Protein AF-A0A9W9RV67-F1 (afdb_monomer)

Radius of gyration: 32.63 Å; Cα contacts (8 Å, |Δi|>4): 23; chains: 1; bounding box: 51×25×98 Å

Mean predicted aligned error: 11.96 Å

Structure (mmCIF, N/CA/C/O backbone):
data_AF-A0A9W9RV67-F1
#
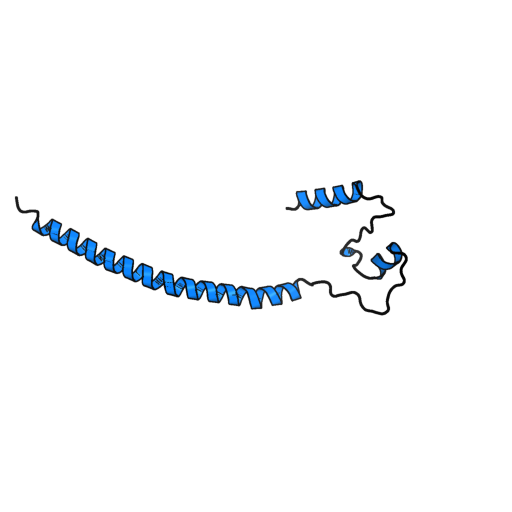_entry.id   AF-A0A9W9RV67-F1
#
loop_
_atom_site.group_PDB
_atom_site.id
_atom_site.type_symbol
_atom_site.label_atom_id
_atom_site.label_alt_id
_atom_site.label_comp_id
_atom_site.label_asym_id
_atom_site.label_entity_id
_atom_site.label_seq_id
_atom_site.pdbx_PDB_ins_code
_atom_site.Cartn_x
_atom_site.Cartn_y
_atom_site.Cartn_z
_atom_site.occupancy
_atom_site.B_iso_or_equiv
_atom_site.auth_seq_id
_atom_site.auth_comp_id
_atom_site.auth_asym_id
_atom_site.auth_atom_id
_atom_site.pdbx_PDB_model_num
ATOM 1 N N . MET A 1 1 ? -8.228 8.695 -11.059 1.00 70.19 1 MET A N 1
ATOM 2 C CA . MET A 1 1 ? -7.789 7.859 -9.918 1.00 70.19 1 MET A CA 1
ATOM 3 C C . MET A 1 1 ? -8.428 8.308 -8.603 1.00 70.19 1 MET A C 1
ATOM 5 O O . MET A 1 1 ? -9.262 7.574 -8.100 1.00 70.19 1 MET A O 1
ATOM 9 N N . ARG A 1 2 ? -8.135 9.514 -8.076 1.00 92.25 2 ARG A N 1
ATOM 10 C CA . ARG A 1 2 ? -8.646 9.976 -6.760 1.00 92.25 2 ARG A CA 1
ATOM 11 C C . ARG A 1 2 ? -10.175 9.929 -6.609 1.00 92.25 2 ARG A C 1
ATOM 13 O O . ARG A 1 2 ? -10.659 9.459 -5.590 1.00 92.25 2 ARG A O 1
ATOM 20 N N . ARG A 1 3 ? -10.925 10.401 -7.610 1.00 95.50 3 ARG A N 1
ATOM 21 C CA . ARG A 1 3 ? -12.396 10.426 -7.562 1.00 95.50 3 ARG A CA 1
ATOM 22 C C . ARG A 1 3 ? -12.996 9.025 -7.396 1.00 95.50 3 ARG A C 1
ATOM 24 O O . ARG A 1 3 ? -13.723 8.808 -6.442 1.00 95.50 3 ARG A O 1
ATOM 31 N N . ASN A 1 4 ? -12.593 8.074 -8.239 1.00 96.38 4 ASN A N 1
ATOM 32 C CA . ASN A 1 4 ? -13.070 6.687 -8.172 1.00 96.38 4 ASN A CA 1
ATOM 33 C C . ASN A 1 4 ? -12.784 6.041 -6.804 1.00 96.38 4 ASN A C 1
ATOM 35 O O . ASN A 1 4 ? -13.602 5.282 -6.302 1.00 96.38 4 ASN A O 1
ATOM 39 N N . TYR A 1 5 ? -11.635 6.351 -6.193 1.00 95.31 5 TYR A N 1
ATOM 40 C CA . TYR A 1 5 ? -11.293 5.879 -4.849 1.00 95.31 5 TYR A CA 1
ATOM 41 C C . TYR A 1 5 ? -12.256 6.420 -3.782 1.00 95.31 5 TYR A C 1
ATOM 43 O O . TYR A 1 5 ? -12.768 5.656 -2.967 1.00 95.31 5 TYR A O 1
ATOM 51 N N . ILE A 1 6 ? -12.533 7.728 -3.811 1.00 96.56 6 ILE A N 1
ATOM 52 C CA . ILE A 1 6 ? -13.461 8.376 -2.872 1.00 96.56 6 ILE A CA 1
ATOM 53 C C . ILE A 1 6 ? -14.874 7.812 -3.053 1.00 96.56 6 ILE A C 1
ATOM 55 O O . ILE A 1 6 ? -15.487 7.372 -2.084 1.00 96.56 6 ILE A O 1
ATOM 59 N N . GLU A 1 7 ? -15.356 7.764 -4.295 1.00 97.81 7 GLU A N 1
ATOM 60 C CA . GLU A 1 7 ? -16.685 7.247 -4.634 1.00 97.81 7 GLU A CA 1
ATOM 61 C C . GLU A 1 7 ? -16.858 5.789 -4.186 1.00 97.81 7 GLU A C 1
ATOM 63 O O . GLU A 1 7 ? -17.890 5.439 -3.617 1.00 97.81 7 GLU A O 1
ATOM 68 N N . TYR A 1 8 ? -15.835 4.948 -4.367 1.00 96.56 8 TYR A N 1
ATOM 69 C CA . TYR A 1 8 ? -15.858 3.554 -3.926 1.00 96.56 8 TYR A CA 1
ATOM 70 C C . TYR A 1 8 ? -15.969 3.418 -2.401 1.00 96.56 8 TYR A C 1
ATOM 72 O O . TYR A 1 8 ? -16.786 2.641 -1.903 1.00 96.56 8 TYR A O 1
ATOM 80 N N . ILE A 1 9 ? -15.183 4.191 -1.646 1.00 96.12 9 ILE A N 1
ATOM 81 C CA . ILE A 1 9 ? -15.237 4.166 -0.178 1.00 96.12 9 ILE A CA 1
ATOM 82 C C . ILE A 1 9 ? -16.595 4.658 0.324 1.00 96.12 9 ILE A C 1
ATOM 84 O O . ILE A 1 9 ? -17.161 4.070 1.247 1.00 96.12 9 ILE A O 1
ATOM 88 N N . GLU A 1 10 ? -17.133 5.724 -0.269 1.00 96.62 10 GLU A N 1
ATOM 89 C CA . GLU A 1 10 ? -18.460 6.223 0.089 1.00 96.62 10 GLU A CA 1
ATOM 90 C C . GLU A 1 10 ? -19.554 5.204 -0.218 1.00 96.62 10 GLU A C 1
ATOM 92 O O . GLU A 1 10 ? -20.432 4.980 0.615 1.00 96.62 10 GLU A O 1
ATOM 97 N N . MET A 1 11 ? -19.487 4.552 -1.378 1.00 97.38 11 MET A N 1
ATOM 98 C CA . MET A 1 11 ? -20.401 3.475 -1.738 1.00 97.38 11 MET A CA 1
ATOM 99 C C . MET A 1 11 ? -20.352 2.344 -0.701 1.00 97.38 11 MET A C 1
ATOM 101 O O . MET A 1 11 ? -21.405 1.934 -0.214 1.00 97.38 11 MET A O 1
ATOM 105 N N . ALA A 1 12 ? -19.162 1.878 -0.306 1.00 96.88 12 ALA A N 1
ATOM 106 C CA . ALA A 1 12 ? -19.015 0.823 0.701 1.00 96.88 12 ALA A CA 1
ATOM 107 C C . ALA A 1 12 ? -19.641 1.219 2.052 1.00 96.88 12 ALA A C 1
ATOM 109 O O . ALA A 1 12 ? -20.415 0.446 2.617 1.00 96.88 12 ALA A O 1
ATOM 110 N N . LYS A 1 13 ? -19.390 2.449 2.525 1.00 96.38 13 LYS A N 1
ATOM 111 C CA . LYS A 1 13 ? -19.962 2.985 3.776 1.00 96.38 13 LYS A CA 1
ATOM 112 C C . LYS A 1 13 ? -21.483 3.118 3.749 1.00 96.38 13 LYS A C 1
ATOM 114 O O . LYS A 1 13 ? -22.118 2.962 4.782 1.00 96.38 13 LYS A O 1
ATOM 119 N N . ARG A 1 14 ? -22.065 3.440 2.590 1.00 96.94 14 ARG A N 1
ATOM 120 C CA . ARG A 1 14 ? -23.525 3.546 2.421 1.00 96.94 14 ARG A CA 1
ATOM 121 C C . ARG A 1 14 ? -24.197 2.179 2.284 1.00 96.94 14 ARG A C 1
ATOM 123 O O . ARG A 1 14 ? -25.357 2.041 2.649 1.00 96.94 14 ARG A O 1
ATOM 130 N N . THR A 1 15 ? -23.490 1.199 1.723 1.00 97.94 15 THR A N 1
ATOM 131 C CA . THR A 1 15 ? -24.052 -0.121 1.395 1.00 97.94 15 THR A CA 1
ATOM 132 C C . THR A 1 15 ? -24.007 -1.080 2.581 1.00 97.94 15 THR A C 1
ATOM 134 O O . THR A 1 15 ? -24.938 -1.858 2.777 1.00 97.94 15 THR A O 1
ATOM 137 N N . ILE A 1 16 ? -22.929 -1.049 3.367 1.00 97.56 16 ILE A N 1
ATOM 138 C CA . ILE A 1 16 ? -22.717 -1.982 4.475 1.00 97.56 16 ILE A CA 1
ATOM 139 C C . ILE A 1 16 ? -23.283 -1.360 5.762 1.00 97.56 16 ILE A C 1
ATOM 141 O O . ILE A 1 16 ? -22.906 -0.235 6.094 1.00 97.56 16 ILE A O 1
ATOM 145 N N . PRO A 1 17 ? -24.157 -2.064 6.507 1.00 96.50 17 PRO A N 1
ATOM 146 C CA . PRO A 1 17 ? -24.635 -1.602 7.808 1.00 96.50 17 PRO A CA 1
ATOM 147 C C . PRO A 1 17 ? -23.481 -1.271 8.763 1.00 96.50 17 PRO A C 1
ATOM 149 O O . PRO A 1 17 ? -22.469 -1.972 8.784 1.00 96.50 17 PRO A O 1
ATOM 152 N N . VAL A 1 18 ? -23.636 -0.214 9.566 1.00 92.69 18 VAL A N 1
ATOM 153 C CA . VAL A 1 18 ? -22.568 0.308 10.444 1.00 92.69 18 VAL A CA 1
ATOM 154 C C . VAL A 1 18 ? -22.098 -0.736 11.460 1.00 92.69 18 VAL A C 1
ATOM 156 O O . VAL A 1 18 ? -20.906 -0.843 11.721 1.00 92.69 18 VAL A O 1
ATOM 159 N N . ASP A 1 19 ? -23.012 -1.553 11.980 1.00 94.19 19 ASP A N 1
ATOM 160 C CA . ASP A 1 19 ? -22.731 -2.664 12.897 1.00 94.19 19 ASP A CA 1
ATOM 161 C C . ASP A 1 19 ? -21.932 -3.807 12.249 1.00 94.19 19 ASP A C 1
ATOM 163 O O . ASP A 1 19 ? -21.372 -4.645 12.949 1.00 94.19 19 ASP A O 1
ATOM 167 N N . ARG A 1 20 ? -21.848 -3.839 10.913 1.00 95.75 20 ARG A N 1
ATOM 168 C CA . ARG A 1 20 ? -21.130 -4.858 10.130 1.00 95.75 20 ARG A CA 1
ATOM 169 C C . ARG A 1 20 ? -19.937 -4.301 9.363 1.00 95.75 20 ARG A C 1
ATOM 171 O O . ARG A 1 20 ? -19.341 -5.024 8.564 1.00 95.75 20 ARG A O 1
ATOM 178 N N . LEU A 1 21 ? -19.569 -3.043 9.602 1.00 96.50 21 LEU A N 1
ATOM 179 C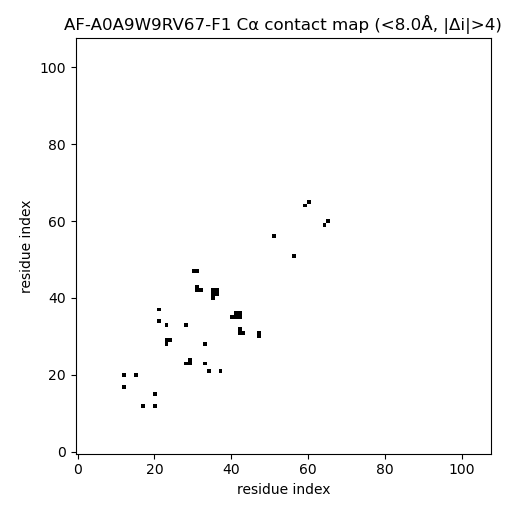 CA . LEU A 1 21 ? -18.446 -2.393 8.942 1.00 96.50 21 LEU A CA 1
ATOM 180 C C . LEU A 1 21 ? -17.358 -2.000 9.946 1.00 96.50 21 LEU A C 1
ATOM 182 O O . LEU A 1 21 ? -17.475 -1.002 10.653 1.00 96.50 21 LEU A O 1
ATOM 186 N N . CYS A 1 22 ? -16.238 -2.722 9.920 1.00 94.88 22 CYS A N 1
ATOM 187 C CA . CYS A 1 22 ? -15.011 -2.289 10.585 1.00 94.88 22 CYS A CA 1
ATOM 188 C C . CYS A 1 22 ? -14.282 -1.268 9.702 1.00 94.88 22 CYS A C 1
ATOM 190 O O . CYS A 1 22 ? -13.536 -1.628 8.790 1.00 94.88 22 CYS A O 1
ATOM 192 N N . HIS A 1 23 ? -14.536 0.020 9.921 1.00 93.44 23 HIS A N 1
ATOM 193 C CA . HIS A 1 23 ? -13.875 1.088 9.172 1.00 93.44 23 HIS A CA 1
ATOM 194 C C . HIS A 1 23 ? -12.600 1.546 9.894 1.00 93.44 23 HIS A C 1
ATOM 196 O O . HIS A 1 23 ? -12.652 2.406 10.771 1.00 93.44 23 HIS A O 1
ATOM 202 N N . ILE A 1 24 ? -11.464 0.974 9.492 1.00 92.12 24 ILE A N 1
ATOM 203 C CA . ILE A 1 24 ? -10.132 1.288 10.025 1.00 92.12 24 ILE A CA 1
ATOM 204 C C . ILE A 1 24 ? -9.458 2.330 9.137 1.00 92.12 24 ILE A C 1
ATOM 206 O O . ILE A 1 24 ? -9.456 2.212 7.909 1.00 92.12 24 ILE A O 1
ATOM 210 N N . LYS A 1 25 ? -8.859 3.339 9.765 1.00 90.69 25 LYS A N 1
ATOM 211 C CA . LYS A 1 25 ? -8.018 4.327 9.100 1.00 90.69 25 LYS A CA 1
ATOM 212 C C . LYS A 1 25 ? -6.562 4.080 9.472 1.00 90.69 25 LYS A C 1
ATOM 214 O O . LYS A 1 25 ? -6.265 3.846 10.637 1.00 90.69 25 LYS A O 1
ATOM 219 N N . LEU A 1 26 ? -5.660 4.147 8.497 1.00 88.50 26 LEU A N 1
ATOM 220 C CA . LEU A 1 26 ? -4.243 3.840 8.721 1.00 88.50 26 LEU A CA 1
ATOM 221 C C . LEU A 1 26 ? -3.595 4.795 9.734 1.00 88.50 26 LEU A C 1
ATOM 223 O O . LEU A 1 26 ? -2.721 4.371 10.485 1.00 88.50 26 LEU A O 1
ATOM 227 N N . GLU A 1 27 ? -4.044 6.053 9.782 1.00 88.00 27 GLU A N 1
ATOM 228 C CA . GLU A 1 27 ? -3.597 7.056 10.754 1.00 88.00 27 GLU A CA 1
ATOM 229 C C . GLU A 1 27 ? -3.974 6.732 12.208 1.00 88.00 27 GLU A C 1
ATOM 231 O O . GLU A 1 27 ? -3.252 7.132 13.118 1.00 88.00 27 GLU A O 1
ATOM 236 N N . ASP A 1 28 ? -5.051 5.972 12.421 1.00 86.69 28 ASP A N 1
ATOM 237 C CA . ASP A 1 28 ? -5.519 5.554 13.749 1.00 86.69 28 ASP A CA 1
ATOM 238 C C . ASP A 1 28 ? -4.869 4.225 14.190 1.00 86.69 28 ASP A C 1
ATOM 240 O O . ASP A 1 28 ? -5.101 3.737 15.298 1.00 86.69 28 ASP A O 1
ATOM 244 N N . GLY A 1 29 ? -4.041 3.637 13.320 1.00 84.88 29 GLY A N 1
ATOM 245 C CA . GLY A 1 29 ? -3.399 2.344 13.510 1.00 84.88 29 GLY A CA 1
ATOM 246 C C . GLY A 1 29 ? -4.005 1.231 12.651 1.00 84.88 29 GLY A C 1
ATOM 247 O O . GLY A 1 29 ? -5.123 1.304 12.150 1.00 84.88 29 GLY A O 1
ATOM 248 N N . LEU A 1 30 ? -3.220 0.170 12.478 1.00 88.19 30 LEU A N 1
ATOM 249 C CA . LEU A 1 30 ? -3.614 -1.068 11.812 1.00 88.19 30 LEU A CA 1
ATOM 250 C C . LEU A 1 30 ? -2.999 -2.210 12.622 1.00 88.19 30 LEU A C 1
ATOM 252 O O . LEU A 1 30 ? -1.777 -2.371 12.611 1.00 88.19 30 LEU A O 1
ATOM 256 N N . GLY A 1 31 ? -3.833 -2.917 13.379 1.00 91.94 31 GLY A N 1
ATOM 257 C CA . GLY A 1 31 ? -3.402 -3.887 14.379 1.00 91.94 31 GLY A CA 1
ATOM 258 C C . GLY A 1 31 ? -4.544 -4.765 14.886 1.00 91.94 31 GLY A C 1
ATOM 259 O O . GLY A 1 31 ? -5.709 -4.606 14.500 1.00 91.94 31 GLY A O 1
ATOM 260 N N . TRP A 1 32 ? -4.204 -5.702 15.772 1.00 95.25 32 TRP A N 1
ATOM 261 C CA . TRP A 1 32 ? -5.183 -6.590 16.398 1.00 95.25 32 TRP A CA 1
ATOM 262 C C . TRP A 1 32 ? -6.176 -5.816 17.269 1.00 95.25 32 TRP A C 1
ATOM 264 O O . TRP A 1 32 ? -7.343 -6.183 17.347 1.00 95.25 32 TRP A O 1
ATOM 274 N N . GLU A 1 33 ? -5.750 -4.701 17.857 1.00 93.00 33 GLU A N 1
ATOM 275 C CA . GLU A 1 33 ? -6.538 -3.852 18.748 1.00 93.00 33 GLU A CA 1
ATOM 276 C C . GLU A 1 33 ? -7.743 -3.218 18.044 1.00 93.00 33 GLU A C 1
ATOM 278 O O . GLU A 1 33 ? -8.772 -2.993 18.676 1.00 93.00 33 GLU A O 1
ATOM 283 N N . GLN A 1 34 ? -7.649 -2.947 16.737 1.00 92.31 34 GLN A N 1
ATOM 284 C CA . GLN A 1 34 ? -8.761 -2.396 15.956 1.00 92.31 34 GLN A CA 1
ATOM 285 C C . GLN A 1 34 ? -9.686 -3.496 15.411 1.00 92.31 34 GLN A C 1
ATOM 287 O O . GLN A 1 34 ? -10.890 -3.279 15.278 1.00 92.31 34 GLN A O 1
ATOM 292 N N . ILE A 1 35 ? -9.143 -4.678 15.097 1.00 94.00 35 ILE A N 1
ATOM 293 C CA . ILE A 1 35 ? -9.868 -5.751 14.396 1.00 94.00 35 ILE A CA 1
ATOM 294 C C . ILE A 1 35 ? -10.539 -6.720 15.374 1.00 94.00 35 ILE A C 1
ATOM 296 O O . ILE A 1 35 ? -11.719 -7.037 15.222 1.00 94.00 35 ILE A O 1
ATOM 300 N N . CYS A 1 36 ? -9.810 -7.199 16.384 1.00 96.25 36 CYS A N 1
ATOM 301 C CA . CYS A 1 36 ? -10.276 -8.253 17.284 1.00 96.25 36 CYS A CA 1
ATOM 302 C C . CYS A 1 36 ? -11.537 -7.864 18.078 1.00 96.25 36 CYS A C 1
ATOM 304 O O . CYS A 1 36 ? -12.463 -8.679 18.103 1.00 96.25 36 CYS A O 1
ATOM 306 N N . PRO A 1 37 ? -11.668 -6.641 18.641 1.00 94.56 37 PRO A N 1
ATOM 307 C CA . PRO A 1 37 ? -12.899 -6.236 19.323 1.00 94.56 37 PRO A CA 1
ATOM 308 C C . PRO A 1 37 ? -14.123 -6.218 18.404 1.00 94.56 37 PRO A C 1
ATOM 310 O O . PRO A 1 37 ? -15.206 -6.616 18.824 1.00 94.56 37 PRO A O 1
ATOM 313 N N . PHE A 1 38 ? -13.954 -5.803 17.144 1.00 95.19 38 PHE A N 1
ATOM 314 C CA . PHE A 1 38 ? -15.033 -5.812 16.154 1.00 95.19 38 PHE A CA 1
ATOM 315 C C . PHE A 1 38 ? -15.465 -7.240 15.784 1.00 95.19 38 PHE A C 1
ATOM 317 O O . PHE A 1 38 ? -16.644 -7.493 15.555 1.00 95.19 38 PHE A O 1
ATOM 324 N N . LEU A 1 39 ? -14.519 -8.183 15.751 1.00 96.00 39 LEU A N 1
ATOM 325 C CA . LEU A 1 39 ? -14.789 -9.600 15.492 1.00 96.00 39 LEU A CA 1
ATOM 326 C C . LEU A 1 39 ? -15.247 -10.380 16.734 1.00 96.00 39 LEU A C 1
ATOM 328 O O . LEU A 1 39 ? -15.538 -11.567 16.614 1.00 96.00 39 LEU A O 1
ATOM 332 N N . TYR A 1 40 ? -15.304 -9.743 17.908 1.00 96.38 40 TYR A N 1
ATOM 333 C CA . TYR A 1 40 ? -15.573 -10.394 19.196 1.00 96.38 40 TYR A CA 1
ATOM 334 C C . TYR A 1 40 ? -14.595 -11.536 19.518 1.00 96.38 40 TYR A C 1
ATOM 336 O O . TYR A 1 40 ? -14.969 -12.543 20.118 1.00 96.38 40 TYR A O 1
ATOM 344 N N . MET A 1 41 ? -13.332 -11.368 19.123 1.00 97.00 41 MET A N 1
ATOM 345 C CA . MET A 1 41 ? -12.258 -12.336 19.340 1.00 97.00 41 MET A CA 1
ATOM 346 C C . MET A 1 41 ? -11.219 -11.783 20.324 1.00 97.00 41 MET A C 1
ATOM 348 O O . MET A 1 41 ? -11.014 -10.567 20.375 1.00 97.00 41 MET A O 1
ATOM 352 N N . PRO A 1 42 ? -10.533 -12.643 21.100 1.00 97.69 42 PRO A N 1
ATOM 353 C CA . PRO A 1 42 ? -9.402 -12.203 21.908 1.00 97.69 42 PRO A CA 1
ATOM 354 C C . PRO A 1 42 ? -8.255 -11.716 21.012 1.00 97.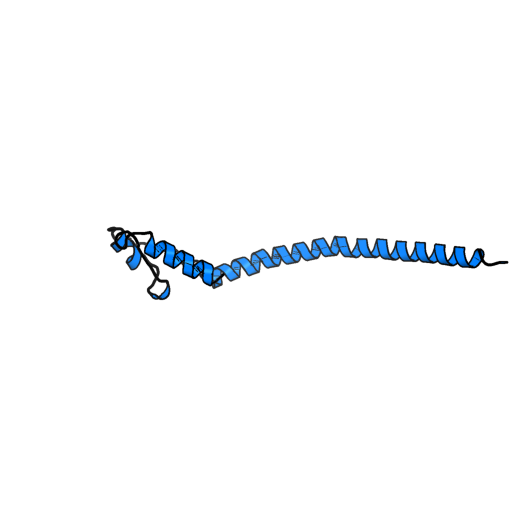69 42 PRO A C 1
ATOM 356 O O . PRO A 1 42 ? -8.062 -12.209 19.897 1.00 97.69 42 PRO A O 1
ATOM 359 N N . ILE A 1 43 ? -7.489 -10.748 21.514 1.00 97.69 43 ILE A N 1
ATOM 360 C CA . ILE A 1 43 ? -6.238 -10.319 20.882 1.00 97.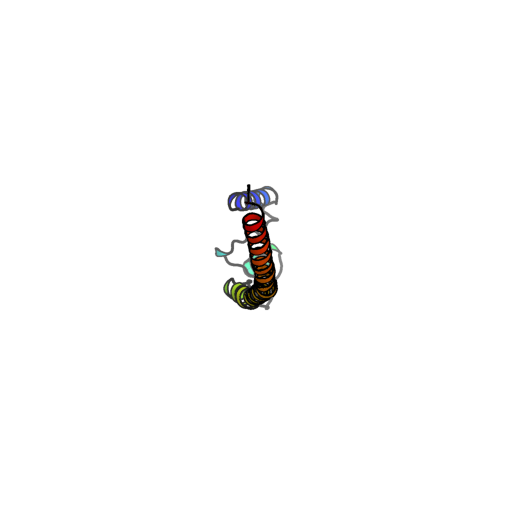69 43 ILE A CA 1
ATOM 361 C C . ILE A 1 43 ? -5.211 -11.447 21.078 1.00 97.69 43 ILE A C 1
ATOM 363 O O . ILE A 1 43 ? -5.044 -11.899 22.213 1.00 97.69 43 ILE A O 1
ATOM 367 N N . PRO A 1 44 ? -4.562 -11.942 20.012 1.00 96.88 44 PRO A N 1
ATOM 368 C CA . PRO A 1 44 ? -3.545 -12.979 20.136 1.00 96.88 44 PRO A CA 1
ATOM 369 C C . PRO A 1 44 ? -2.237 -12.411 20.704 1.00 96.88 44 PRO A C 1
ATOM 371 O O . PRO A 1 44 ? -1.912 -11.249 20.481 1.00 96.88 44 PRO A O 1
ATOM 374 N N . ASP A 1 45 ? -1.428 -13.267 21.332 1.00 96.25 45 ASP A N 1
ATOM 375 C CA . ASP A 1 45 ? -0.071 -12.910 21.790 1.00 96.25 45 ASP A CA 1
ATOM 376 C C . ASP A 1 45 ? 0.937 -12.751 20.630 1.00 96.25 45 ASP A C 1
ATOM 378 O O . ASP A 1 45 ? 2.104 -12.419 20.839 1.00 96.25 45 ASP A O 1
ATOM 382 N N . GLN A 1 46 ? 0.511 -13.021 19.392 1.00 95.50 46 GLN A N 1
ATOM 383 C CA . GLN A 1 46 ? 1.333 -12.877 18.197 1.00 95.50 46 GLN A CA 1
ATOM 384 C C . GLN A 1 46 ? 1.317 -11.433 17.687 1.00 95.50 46 GLN A C 1
ATOM 386 O O . GLN A 1 46 ? 0.261 -10.811 17.583 1.00 95.50 46 GLN A O 1
ATOM 391 N N . GLU A 1 47 ? 2.476 -10.936 17.255 1.00 92.25 47 GLU A N 1
ATOM 392 C CA . GLU A 1 47 ? 2.577 -9.644 16.575 1.00 92.25 47 GLU A CA 1
AT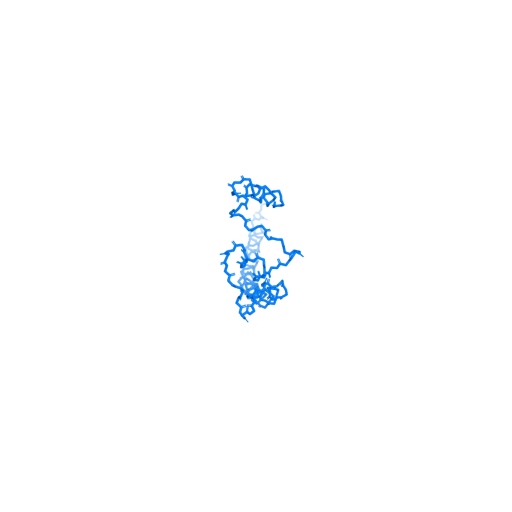OM 393 C C . GLU A 1 47 ? 1.696 -9.577 15.317 1.00 92.25 47 GLU A C 1
ATOM 395 O O . GLU A 1 47 ? 1.516 -10.560 14.589 1.00 92.25 47 GLU A O 1
ATOM 400 N N . TYR A 1 48 ? 1.139 -8.395 15.050 1.00 92.69 48 TYR A N 1
ATOM 401 C CA . TYR A 1 48 ? 0.372 -8.156 13.832 1.00 92.69 48 TYR A CA 1
ATOM 402 C C . TYR A 1 48 ? 1.271 -8.340 12.595 1.00 92.69 48 TYR A C 1
ATOM 404 O O . TYR A 1 48 ? 2.412 -7.870 12.609 1.00 92.69 48 TYR A O 1
ATOM 412 N N . PRO A 1 49 ? 0.798 -9.010 11.526 1.00 89.44 49 PRO A N 1
ATOM 413 C CA . PRO A 1 49 ? 1.614 -9.273 10.345 1.00 89.44 49 PRO A CA 1
ATOM 414 C C . PRO A 1 49 ? 2.150 -7.987 9.697 1.00 89.44 49 PRO A C 1
ATOM 416 O O . PRO A 1 49 ? 1.544 -6.918 9.780 1.00 89.44 49 PRO A O 1
ATOM 419 N N . ASP A 1 50 ? 3.298 -8.118 9.028 1.00 80.50 50 ASP A N 1
ATOM 420 C CA . ASP A 1 50 ? 4.056 -6.995 8.467 1.00 80.50 50 ASP A CA 1
ATOM 421 C C . ASP A 1 50 ? 3.230 -6.117 7.498 1.00 80.50 50 ASP A C 1
ATOM 423 O O . ASP A 1 50 ? 2.447 -6.615 6.686 1.00 80.50 50 ASP A O 1
ATOM 427 N N . ARG A 1 51 ? 3.436 -4.793 7.553 1.00 76.50 51 ARG A N 1
ATOM 428 C CA . ARG A 1 51 ? 2.588 -3.752 6.932 1.00 76.50 51 ARG A CA 1
ATOM 429 C C . ARG A 1 51 ? 2.838 -3.517 5.442 1.00 76.50 51 ARG A C 1
ATOM 431 O O . ARG A 1 51 ? 2.257 -2.602 4.865 1.00 76.50 51 ARG A O 1
ATOM 438 N N . ASN A 1 52 ? 3.673 -4.338 4.802 1.00 82.50 52 ASN A N 1
ATOM 439 C CA . ASN A 1 52 ? 4.118 -4.125 3.421 1.00 82.50 52 ASN A CA 1
ATOM 440 C C . ASN A 1 52 ? 4.628 -2.683 3.205 1.00 82.50 52 ASN A C 1
ATOM 442 O O . ASN A 1 52 ? 4.165 -1.954 2.326 1.00 82.50 52 ASN A O 1
ATOM 446 N N . GLU A 1 53 ? 5.565 -2.264 4.055 1.00 83.50 53 GLU A N 1
ATOM 447 C CA . GLU A 1 53 ? 6.086 -0.898 4.063 1.00 83.50 53 GLU A CA 1
ATOM 448 C C . GLU A 1 53 ? 6.707 -0.498 2.710 1.00 83.50 53 GLU A C 1
ATOM 450 O O . GLU A 1 53 ? 7.402 -1.309 2.079 1.00 83.50 53 GLU A O 1
ATOM 455 N N . PRO A 1 54 ? 6.550 0.769 2.269 1.00 84.19 54 PRO A N 1
ATOM 456 C CA . PRO A 1 54 ? 7.049 1.221 0.972 1.00 84.19 54 PRO A CA 1
ATOM 457 C C . PRO A 1 54 ? 8.538 0.947 0.764 1.00 84.19 54 PRO A C 1
ATOM 459 O O . PRO A 1 54 ? 8.936 0.581 -0.335 1.00 84.19 54 PRO A O 1
ATOM 462 N N . ALA A 1 55 ? 9.367 1.074 1.804 1.00 80.75 55 ALA A N 1
ATOM 463 C CA . ALA A 1 55 ? 10.806 0.820 1.714 1.00 80.75 55 ALA A CA 1
ATOM 464 C C . ALA A 1 55 ? 11.125 -0.632 1.311 1.00 80.75 55 ALA A C 1
ATOM 466 O O . ALA A 1 55 ? 11.997 -0.867 0.473 1.00 80.75 55 ALA A O 1
ATOM 467 N N . ARG A 1 56 ? 10.373 -1.604 1.842 1.00 77.12 56 ARG A N 1
ATOM 468 C CA . ARG A 1 56 ? 10.520 -3.024 1.494 1.00 77.12 56 ARG A CA 1
ATOM 469 C C . ARG A 1 56 ? 10.070 -3.285 0.060 1.00 77.12 56 ARG A C 1
ATOM 471 O O . ARG A 1 56 ? 10.732 -4.016 -0.674 1.00 77.12 56 ARG A O 1
ATOM 478 N N . TYR A 1 57 ? 8.987 -2.634 -0.360 1.00 80.44 57 TYR A N 1
ATOM 479 C CA . TYR A 1 57 ? 8.536 -2.688 -1.748 1.00 80.44 57 TYR A CA 1
ATOM 480 C C . TYR A 1 57 ? 9.573 -2.083 -2.709 1.00 80.44 57 TYR A C 1
ATOM 482 O O . TYR A 1 57 ? 9.882 -2.684 -3.736 1.00 80.44 57 TYR A O 1
ATOM 490 N N . GLN A 1 58 ? 10.167 -0.937 -2.360 1.00 81.50 58 GLN A N 1
ATOM 491 C CA . GLN A 1 58 ? 11.200 -0.283 -3.168 1.00 81.50 58 GLN A CA 1
ATOM 492 C C . GLN A 1 58 ? 12.458 -1.139 -3.312 1.00 81.50 58 GLN A C 1
ATOM 494 O O . GLN A 1 58 ? 13.034 -1.157 -4.397 1.00 81.50 58 GLN A O 1
ATOM 499 N N . ALA A 1 59 ? 12.863 -1.877 -2.275 1.00 79.31 59 ALA A N 1
ATOM 500 C CA . ALA A 1 59 ? 13.985 -2.811 -2.369 1.00 79.31 59 ALA A CA 1
ATOM 501 C C . ALA A 1 59 ? 13.725 -3.890 -3.438 1.00 79.31 59 ALA A C 1
ATOM 503 O O . ALA A 1 59 ? 14.530 -4.070 -4.348 1.00 79.31 59 ALA A O 1
ATOM 504 N N . ILE A 1 60 ? 12.543 -4.518 -3.408 1.00 77.69 60 ILE A N 1
ATOM 505 C CA . ILE A 1 60 ? 12.152 -5.545 -4.389 1.00 77.69 60 ILE A CA 1
ATOM 506 C C . ILE A 1 60 ? 12.054 -4.952 -5.800 1.00 77.69 60 ILE A C 1
ATOM 508 O O . ILE A 1 60 ? 12.563 -5.532 -6.760 1.00 77.69 60 ILE A O 1
ATOM 512 N N . VAL A 1 61 ? 11.407 -3.792 -5.937 1.00 83.25 61 VAL A N 1
ATOM 513 C CA . VAL A 1 61 ? 11.255 -3.100 -7.223 1.00 83.25 61 VAL A CA 1
ATOM 514 C C . VAL A 1 61 ? 12.614 -2.752 -7.810 1.00 83.25 61 VAL A C 1
ATOM 516 O O . VAL A 1 61 ? 12.880 -3.058 -8.968 1.00 83.25 61 VAL A O 1
ATOM 519 N N . THR A 1 62 ? 13.486 -2.139 -7.020 1.00 81.31 62 THR A N 1
ATOM 520 C CA . THR A 1 62 ? 14.785 -1.667 -7.497 1.00 81.31 62 THR A CA 1
ATOM 521 C C . THR A 1 62 ? 15.646 -2.849 -7.922 1.00 81.31 62 THR A C 1
ATOM 523 O O . THR A 1 62 ? 16.118 -2.880 -9.052 1.00 81.31 62 THR A O 1
ATOM 526 N N . GLU A 1 63 ? 15.778 -3.874 -7.085 1.00 82.50 63 GLU A N 1
ATOM 527 C CA . GLU A 1 63 ? 16.663 -5.000 -7.379 1.00 82.50 63 GLU A CA 1
ATOM 528 C C . GLU A 1 63 ? 16.145 -5.859 -8.536 1.00 82.50 63 GLU A C 1
ATOM 530 O O . GLU A 1 63 ? 16.881 -6.161 -9.475 1.00 82.50 63 GLU A O 1
ATOM 535 N N . VAL A 1 64 ? 14.865 -6.231 -8.527 1.00 86.38 64 VAL A N 1
ATOM 536 C CA . VAL A 1 64 ? 14.334 -7.180 -9.513 1.00 86.38 64 VAL A CA 1
ATOM 537 C C . VAL A 1 64 ? 14.018 -6.479 -10.833 1.00 86.38 64 VAL A C 1
ATOM 539 O O . VAL A 1 64 ? 14.395 -6.964 -11.904 1.00 86.38 64 VAL A O 1
ATOM 542 N N . ILE A 1 65 ? 13.361 -5.317 -10.789 1.00 88.88 65 ILE A N 1
ATOM 543 C CA . ILE A 1 65 ? 12.910 -4.634 -12.008 1.00 88.88 65 ILE A CA 1
ATOM 544 C C . ILE A 1 65 ? 14.083 -3.997 -12.749 1.00 88.88 65 ILE A C 1
ATOM 546 O O . ILE A 1 65 ? 14.135 -4.121 -13.974 1.00 88.88 65 ILE A O 1
ATOM 550 N N . GLN A 1 66 ? 15.068 -3.398 -12.068 1.00 87.62 66 GLN A N 1
ATOM 551 C CA . GLN A 1 66 ? 16.221 -2.821 -12.774 1.00 87.62 66 GLN A CA 1
ATOM 552 C C . GLN A 1 66 ? 17.038 -3.891 -13.501 1.00 87.62 66 GLN A C 1
ATOM 554 O O . GLN A 1 66 ? 17.457 -3.672 -14.641 1.00 87.62 66 GLN A O 1
ATOM 559 N N . LEU A 1 67 ? 17.211 -5.072 -12.899 1.00 89.06 67 LEU A N 1
ATOM 560 C CA . LEU A 1 67 ? 17.879 -6.197 -13.555 1.00 89.06 67 LEU A CA 1
ATOM 561 C C . LEU A 1 67 ? 17.109 -6.668 -14.793 1.00 89.06 67 LEU A C 1
ATOM 563 O O . LEU A 1 67 ? 17.714 -6.919 -15.839 1.00 89.06 67 LEU A O 1
ATOM 567 N N . MET A 1 68 ? 15.780 -6.762 -14.707 1.00 92.25 68 MET A N 1
ATOM 568 C CA . MET A 1 68 ? 14.940 -7.126 -15.852 1.00 92.25 68 MET A CA 1
ATOM 569 C C . MET A 1 68 ? 15.005 -6.080 -16.971 1.00 92.25 68 MET A C 1
ATOM 571 O O . MET A 1 68 ? 15.213 -6.449 -18.127 1.00 92.25 68 MET A O 1
ATOM 575 N N . ILE A 1 69 ? 14.897 -4.789 -16.638 1.00 93.94 69 ILE A N 1
ATOM 576 C CA . ILE A 1 69 ? 14.974 -3.685 -17.605 1.00 93.94 69 ILE A CA 1
ATOM 577 C C . ILE A 1 69 ? 16.342 -3.667 -18.286 1.00 93.94 69 ILE A C 1
ATOM 579 O O . ILE A 1 69 ? 16.418 -3.622 -19.511 1.00 93.94 69 ILE A O 1
ATOM 583 N N . THR A 1 70 ? 17.427 -3.776 -17.518 1.00 93.88 70 THR A N 1
ATOM 584 C CA . THR A 1 70 ? 18.792 -3.756 -18.062 1.00 93.88 70 THR A CA 1
ATOM 585 C C . THR A 1 70 ? 19.009 -4.914 -19.036 1.00 93.88 70 THR A C 1
ATOM 587 O O . THR A 1 70 ? 19.514 -4.719 -20.141 1.00 93.88 70 THR A O 1
ATOM 590 N N . ARG A 1 71 ? 18.551 -6.124 -18.685 1.00 94.81 71 ARG A N 1
ATOM 591 C CA . ARG A 1 71 ? 18.607 -7.292 -19.580 1.00 94.81 71 ARG A CA 1
ATOM 592 C C . ARG A 1 71 ? 17.774 -7.093 -20.847 1.00 94.81 71 ARG A C 1
ATOM 594 O O . ARG A 1 71 ? 18.218 -7.495 -21.922 1.00 94.81 71 ARG A O 1
ATOM 601 N N . ALA A 1 72 ? 16.588 -6.497 -20.731 1.00 96.12 72 ALA A N 1
ATOM 602 C CA . ALA A 1 72 ? 15.731 -6.202 -21.876 1.00 96.12 72 ALA A CA 1
ATOM 603 C C . ALA A 1 72 ? 16.390 -5.189 -22.826 1.00 96.12 72 ALA A C 1
ATOM 605 O O . ALA A 1 72 ? 16.445 -5.442 -24.028 1.00 96.12 72 ALA A O 1
ATOM 606 N N . ILE A 1 73 ? 16.967 -4.109 -22.287 1.00 97.25 73 ILE A N 1
ATOM 607 C CA . ILE A 1 73 ? 17.691 -3.091 -23.060 1.00 97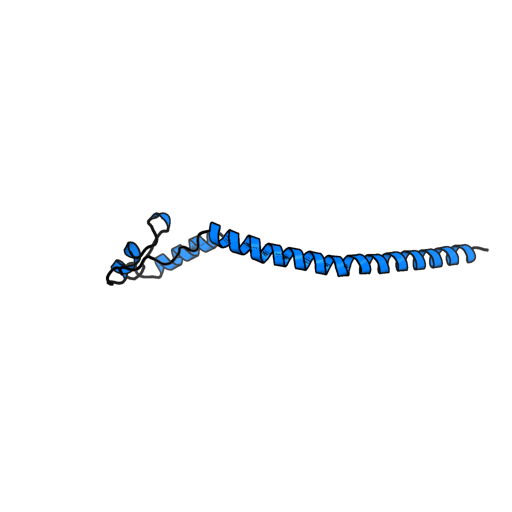.25 73 ILE A CA 1
ATOM 608 C C . ILE A 1 73 ? 18.884 -3.709 -23.790 1.00 97.25 73 ILE A C 1
ATOM 610 O O . ILE A 1 73 ? 19.025 -3.497 -24.989 1.00 97.25 73 ILE A O 1
ATOM 614 N N . ILE A 1 74 ? 19.711 -4.512 -23.112 1.00 97.19 74 ILE A N 1
ATOM 615 C CA . ILE A 1 74 ? 20.883 -5.152 -23.733 1.00 97.19 74 ILE A CA 1
ATOM 616 C C . ILE A 1 74 ? 20.461 -6.086 -24.873 1.00 97.19 74 ILE A C 1
ATOM 618 O O . ILE A 1 74 ? 21.028 -6.028 -25.961 1.00 97.19 74 ILE A O 1
ATOM 622 N N . ARG A 1 75 ? 19.447 -6.934 -24.656 1.00 95.44 75 ARG A N 1
ATOM 623 C CA . ARG A 1 75 ? 18.938 -7.836 -25.704 1.00 95.44 75 ARG A CA 1
ATOM 624 C C . ARG A 1 75 ? 18.390 -7.063 -26.893 1.00 95.44 75 ARG A C 1
ATOM 626 O O . ARG A 1 75 ? 18.680 -7.420 -28.029 1.00 95.44 75 ARG A O 1
ATOM 633 N N . PHE A 1 76 ? 17.624 -6.010 -26.627 1.00 97.00 76 PHE A N 1
ATOM 634 C CA . PHE A 1 76 ? 17.081 -5.164 -27.675 1.00 97.00 76 PHE A CA 1
ATOM 635 C C . PHE A 1 76 ? 18.198 -4.472 -28.464 1.00 97.00 76 PHE A C 1
ATOM 637 O O . PHE A 1 76 ? 18.213 -4.548 -29.688 1.00 97.00 76 PHE A O 1
ATOM 644 N N . ALA A 1 77 ? 19.174 -3.871 -27.779 1.00 95.44 77 ALA A N 1
ATOM 645 C CA . ALA A 1 77 ? 20.315 -3.210 -28.406 1.00 95.44 77 ALA A CA 1
ATOM 646 C C . ALA A 1 77 ? 21.128 -4.177 -29.280 1.00 95.44 77 ALA A C 1
ATOM 648 O O . ALA A 1 77 ? 21.436 -3.851 -30.425 1.00 95.44 77 ALA A O 1
ATOM 649 N N . ASN A 1 78 ? 21.393 -5.391 -28.789 1.00 95.06 78 ASN A N 1
ATOM 650 C CA . ASN A 1 78 ? 22.135 -6.418 -29.525 1.00 95.06 78 ASN A CA 1
ATOM 651 C C . ASN A 1 78 ? 21.435 -6.887 -30.807 1.00 95.06 78 ASN A C 1
ATOM 653 O O . ASN A 1 78 ? 22.101 -7.418 -31.689 1.00 95.06 78 ASN A O 1
ATOM 657 N N . VAL A 1 79 ? 20.118 -6.706 -30.930 1.00 94.25 79 VAL A N 1
ATOM 658 C CA . VAL A 1 79 ? 19.374 -7.005 -32.164 1.00 94.25 79 VAL A CA 1
ATOM 659 C C . VAL A 1 79 ? 19.256 -5.758 -33.039 1.00 94.25 79 VAL A C 1
ATOM 661 O O . VAL A 1 79 ? 19.532 -5.806 -34.237 1.00 94.25 79 VAL A O 1
ATOM 664 N N . ALA A 1 80 ? 18.870 -4.626 -32.451 1.00 93.31 80 ALA A N 1
ATOM 665 C CA . ALA A 1 80 ? 18.581 -3.400 -33.184 1.00 93.31 80 ALA A CA 1
ATOM 666 C C . ALA A 1 80 ? 19.831 -2.805 -33.850 1.00 93.31 80 ALA A C 1
ATOM 668 O O . ALA A 1 80 ? 19.783 -2.453 -35.026 1.00 93.31 80 ALA A O 1
ATOM 669 N N . VAL A 1 81 ? 20.958 -2.736 -33.132 1.00 92.56 81 VAL A N 1
ATOM 670 C CA . VAL A 1 81 ? 22.205 -2.130 -33.630 1.00 92.56 81 VAL A CA 1
ATOM 671 C C . VAL A 1 81 ? 22.724 -2.821 -34.902 1.00 92.56 81 VAL A C 1
ATOM 673 O O . VAL A 1 81 ? 22.884 -2.130 -35.911 1.00 92.56 81 VAL A O 1
ATOM 676 N N . PRO A 1 82 ? 22.953 -4.150 -34.930 1.00 90.69 82 PRO A N 1
ATOM 677 C CA . PRO A 1 82 ? 23.420 -4.808 -36.149 1.00 90.69 82 PRO A CA 1
ATOM 678 C C . PRO A 1 82 ? 22.384 -4.764 -37.277 1.00 90.69 82 PRO A C 1
ATOM 680 O O . PRO A 1 82 ? 22.766 -4.575 -38.428 1.00 90.69 82 PRO A O 1
ATOM 683 N N . THR A 1 83 ? 21.085 -4.863 -36.975 1.00 87.50 83 THR A N 1
ATOM 684 C CA . THR A 1 83 ? 20.029 -4.800 -38.003 1.00 87.50 83 THR A CA 1
ATOM 685 C C . THR A 1 83 ? 20.020 -3.449 -38.721 1.00 87.50 83 THR A C 1
ATOM 687 O O . THR A 1 83 ? 19.975 -3.401 -39.948 1.00 87.50 83 THR A O 1
ATOM 690 N N . VAL A 1 84 ? 20.134 -2.344 -37.976 1.00 90.38 84 VAL A N 1
ATOM 691 C CA . VAL A 1 84 ? 20.249 -0.999 -38.562 1.00 90.38 84 VAL A CA 1
ATOM 692 C C . VAL A 1 84 ? 21.542 -0.856 -39.368 1.00 90.38 84 VAL A C 1
ATOM 694 O O . VAL A 1 84 ? 21.518 -0.263 -40.443 1.00 90.38 84 VAL A O 1
ATOM 697 N N . GLY A 1 85 ? 22.653 -1.434 -38.900 1.00 85.12 85 GLY A N 1
ATOM 698 C CA . GLY A 1 85 ? 23.917 -1.457 -39.640 1.00 85.12 85 GLY A CA 1
ATOM 699 C C . GLY A 1 85 ? 23.805 -2.165 -40.994 1.00 85.12 85 GLY A C 1
ATOM 700 O O . GLY A 1 85 ? 24.220 -1.608 -42.008 1.00 85.12 85 GLY A O 1
ATOM 701 N N . VAL A 1 86 ? 23.188 -3.350 -41.032 1.00 85.12 86 VAL A N 1
ATOM 702 C CA . VAL A 1 86 ? 22.967 -4.117 -42.273 1.00 85.12 86 VAL A CA 1
ATOM 703 C C . VAL A 1 86 ? 22.051 -3.358 -43.235 1.00 85.12 86 VAL A C 1
ATOM 705 O O . VAL A 1 86 ? 22.381 -3.221 -44.411 1.00 85.12 86 VAL A O 1
ATOM 708 N N . ILE A 1 87 ? 20.937 -2.806 -42.741 1.00 81.44 87 ILE A N 1
ATOM 709 C CA . ILE A 1 87 ? 20.016 -2.008 -43.566 1.00 81.44 87 ILE A CA 1
ATOM 710 C C . ILE A 1 87 ? 20.717 -0.750 -44.095 1.00 81.44 87 ILE A C 1
ATOM 712 O O . ILE A 1 87 ? 20.567 -0.417 -45.267 1.00 81.44 87 ILE A O 1
ATOM 716 N N . GLY A 1 88 ? 21.509 -0.062 -43.271 1.00 80.00 88 GLY A N 1
ATOM 717 C CA . GLY A 1 88 ? 22.241 1.142 -43.665 1.00 80.00 88 GLY A CA 1
ATOM 718 C C . GLY A 1 88 ? 23.328 0.889 -44.714 1.00 80.00 88 GLY A C 1
ATOM 719 O O . GLY A 1 88 ? 23.438 1.657 -45.668 1.00 80.00 88 GLY A O 1
ATOM 720 N N . VAL A 1 89 ? 24.102 -0.195 -44.584 1.00 74.38 89 VAL A N 1
ATOM 721 C CA . VAL A 1 89 ? 25.120 -0.589 -45.579 1.00 74.38 89 VAL A CA 1
ATOM 722 C C . VAL A 1 89 ? 24.462 -1.025 -46.886 1.00 74.38 89 VAL A C 1
ATOM 724 O O . VAL A 1 89 ? 24.833 -0.509 -47.937 1.00 74.38 89 VAL A O 1
ATOM 727 N N . GLY A 1 90 ? 23.422 -1.863 -46.825 1.00 70.88 90 GLY A N 1
ATOM 728 C CA . GLY A 1 90 ? 22.661 -2.250 -48.017 1.00 70.88 90 GLY A CA 1
ATOM 729 C C . GLY A 1 90 ?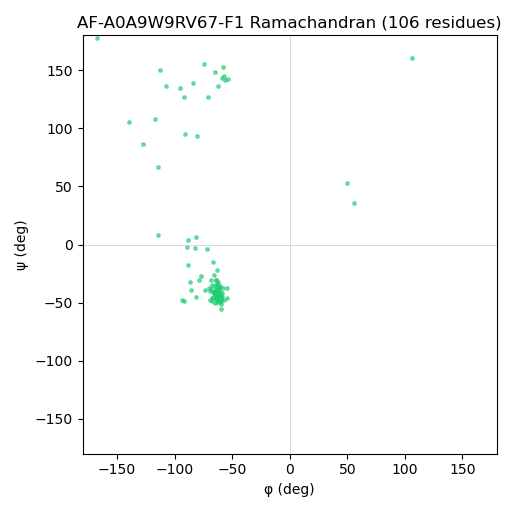 22.004 -1.050 -48.706 1.00 70.88 90 GLY A C 1
ATOM 730 O O . GLY A 1 90 ? 21.985 -0.963 -49.928 1.00 70.88 90 GLY A O 1
ATOM 731 N N . SER A 1 91 ? 21.548 -0.058 -47.934 1.00 68.19 91 SER A N 1
ATOM 732 C CA . SER A 1 91 ? 21.046 1.205 -48.486 1.00 68.19 91 SER A CA 1
ATOM 733 C C . SER A 1 91 ? 22.155 1.997 -49.186 1.00 68.19 91 SER A C 1
ATOM 735 O O . SER A 1 91 ? 21.927 2.547 -50.256 1.00 68.19 91 SER A O 1
ATOM 737 N N . ARG A 1 92 ? 23.371 2.049 -48.629 1.00 69.00 92 ARG A N 1
ATOM 738 C CA . ARG A 1 92 ? 24.505 2.745 -49.258 1.00 69.00 92 ARG A CA 1
ATOM 739 C C . ARG A 1 92 ? 24.915 2.104 -50.585 1.00 69.00 92 ARG A C 1
ATOM 741 O O . ARG A 1 92 ? 25.207 2.837 -51.524 1.00 69.00 92 ARG A O 1
ATOM 748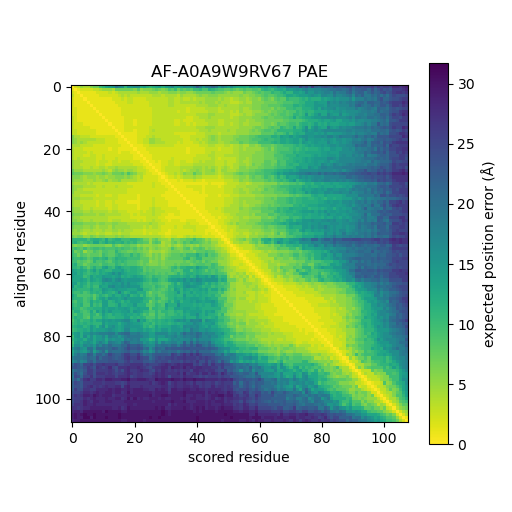 N N . GLU A 1 93 ? 24.925 0.777 -50.658 1.00 63.22 93 GLU A N 1
ATOM 749 C CA . GLU A 1 93 ? 25.242 0.025 -51.880 1.00 63.22 93 GLU A CA 1
ATOM 750 C C . GLU A 1 93 ? 24.163 0.225 -52.952 1.00 63.22 93 GLU A C 1
ATOM 752 O O . GLU A 1 93 ? 24.476 0.653 -54.058 1.00 63.22 93 GLU A O 1
ATOM 757 N N . VAL A 1 94 ? 22.881 0.082 -52.598 1.00 66.75 94 VAL A N 1
ATOM 758 C CA . VAL A 1 94 ? 21.758 0.307 -53.528 1.00 66.75 94 VAL A CA 1
ATOM 759 C C . VAL A 1 94 ? 21.732 1.741 -54.069 1.00 66.75 94 VAL A C 1
ATOM 761 O O . VAL A 1 94 ? 21.483 1.957 -55.258 1.00 66.75 94 VAL A O 1
ATOM 764 N N . TRP A 1 95 ? 22.003 2.741 -53.225 1.00 58.47 95 TRP A N 1
ATOM 765 C CA . TRP A 1 95 ? 22.105 4.131 -53.674 1.00 58.47 95 TRP A CA 1
ATOM 766 C C . TRP A 1 95 ? 23.332 4.366 -54.560 1.00 58.47 95 TRP A C 1
ATOM 768 O O . TRP A 1 95 ? 23.216 5.103 -55.537 1.00 58.47 95 TRP A O 1
ATOM 778 N N . ALA A 1 96 ? 24.479 3.746 -54.260 1.00 67.31 96 ALA A N 1
ATOM 779 C CA . ALA A 1 96 ? 25.680 3.845 -55.088 1.00 67.31 96 ALA A CA 1
ATOM 780 C C . ALA A 1 96 ? 25.460 3.237 -56.483 1.00 67.31 96 ALA A C 1
ATOM 782 O O . ALA A 1 96 ? 25.780 3.891 -57.476 1.00 67.31 96 ALA A O 1
ATOM 783 N N . ASP A 1 97 ? 24.832 2.063 -56.566 1.00 63.06 97 ASP A N 1
ATOM 784 C CA . ASP A 1 97 ? 24.516 1.395 -57.832 1.00 63.06 97 ASP A CA 1
ATOM 785 C C . ASP A 1 97 ? 23.482 2.185 -58.650 1.00 63.06 97 ASP A C 1
ATOM 787 O O . ASP A 1 97 ? 23.646 2.383 -59.856 1.00 63.06 97 ASP A O 1
ATOM 791 N N . THR A 1 98 ? 22.453 2.733 -57.991 1.00 61.19 98 THR A N 1
ATOM 792 C CA . THR A 1 98 ? 21.429 3.567 -58.647 1.00 61.19 98 THR A CA 1
ATOM 793 C C . THR A 1 98 ? 22.023 4.877 -59.188 1.00 61.19 98 THR A C 1
ATOM 795 O O . THR A 1 98 ? 21.699 5.290 -60.303 1.00 61.19 98 THR A O 1
ATOM 798 N N . PHE A 1 99 ? 22.925 5.532 -58.445 1.00 58.94 99 PHE A N 1
ATOM 799 C CA . PHE A 1 99 ? 23.599 6.755 -58.907 1.00 58.94 99 PHE A CA 1
ATOM 800 C C . PHE A 1 99 ? 24.598 6.484 -60.039 1.00 58.94 99 PHE A C 1
ATOM 802 O O . PHE A 1 99 ? 24.695 7.294 -60.962 1.00 58.94 99 PHE A O 1
ATOM 809 N N . CYS A 1 100 ? 25.324 5.360 -59.992 1.00 57.44 100 CYS A N 1
ATOM 810 C CA . CYS A 1 100 ? 26.235 4.961 -61.069 1.00 57.44 100 CYS A CA 1
ATOM 811 C C . CYS A 1 100 ? 25.463 4.687 -62.367 1.00 57.44 100 CYS A C 1
ATOM 813 O O . CYS A 1 100 ? 25.798 5.245 -63.409 1.00 57.44 100 CYS A O 1
ATOM 815 N N . SER A 1 101 ? 24.357 3.940 -62.281 1.00 56.28 101 SER A N 1
ATOM 816 C CA . SER A 1 101 ? 23.500 3.638 -63.434 1.00 56.28 101 SER A CA 1
ATOM 817 C C . SER A 1 101 ? 22.865 4.901 -64.044 1.00 56.28 101 SER A C 1
ATOM 819 O O . SER A 1 101 ? 22.763 5.028 -65.263 1.00 56.28 101 SER A O 1
ATOM 821 N N . CYS A 1 102 ? 22.533 5.903 -63.220 1.00 57.16 102 CYS A N 1
ATOM 822 C CA . CYS A 1 102 ? 22.045 7.205 -63.692 1.00 57.16 102 CYS A CA 1
ATOM 823 C C . CYS A 1 102 ? 23.129 8.027 -64.423 1.00 57.16 102 CYS A C 1
ATOM 825 O O . CYS A 1 102 ? 22.827 8.785 -65.344 1.00 57.16 102 CYS A O 1
ATOM 827 N N . LYS A 1 103 ? 24.406 7.860 -64.051 1.00 56.62 103 LYS A N 1
ATOM 828 C CA . LYS A 1 103 ? 25.541 8.565 -64.668 1.00 56.62 103 LYS A CA 1
ATOM 829 C C . LYS A 1 103 ? 25.938 7.980 -66.029 1.00 56.62 103 LYS A C 1
ATOM 831 O O . LYS A 1 103 ? 26.447 8.710 -66.873 1.00 56.62 103 LYS A O 1
ATOM 836 N N . GLU A 1 104 ? 25.683 6.694 -66.249 1.00 57.47 104 GLU A N 1
ATOM 837 C CA . GLU A 1 104 ? 25.952 5.998 -67.516 1.00 57.47 104 GLU A CA 1
ATOM 838 C C . GLU A 1 104 ? 24.775 6.088 -68.510 1.00 57.47 104 GLU A C 1
ATOM 840 O O . GLU A 1 104 ? 24.970 5.913 -69.710 1.00 57.47 104 GLU A O 1
ATOM 845 N N . GLY A 1 105 ? 23.568 6.425 -68.037 1.00 54.72 105 GLY A N 1
ATOM 846 C CA . GLY A 1 105 ? 22.354 6.582 -68.853 1.00 54.72 105 GLY A CA 1
ATOM 847 C C . GLY A 1 105 ? 22.108 7.976 -69.454 1.00 54.72 105 GLY A C 1
ATOM 848 O O . GLY A 1 105 ? 21.073 8.181 -70.084 1.00 54.72 105 GLY A O 1
ATOM 849 N N . LEU A 1 106 ? 23.021 8.937 -69.275 1.00 52.62 106 LEU A N 1
ATOM 850 C CA . LEU A 1 106 ? 22.909 10.316 -69.779 1.00 52.62 106 LEU A CA 1
ATOM 851 C C . LEU A 1 106 ? 23.993 10.604 -70.832 1.00 52.62 106 LEU A C 1
ATOM 853 O O . LEU A 1 106 ? 24.897 11.412 -70.632 1.00 52.62 106 LEU A O 1
ATOM 857 N N . ILE A 1 107 ? 23.890 9.918 -71.972 1.00 48.78 107 ILE A N 1
ATOM 858 C CA . ILE A 1 107 ? 24.474 10.355 -73.246 1.00 48.78 107 ILE A CA 1
ATOM 859 C C . ILE A 1 107 ? 23.353 10.333 -74.289 1.00 48.78 107 ILE A C 1
ATOM 861 O O . ILE A 1 107 ? 23.159 9.336 -74.978 1.00 48.78 107 ILE A O 1
ATOM 865 N N . PHE A 1 108 ? 22.609 11.434 -74.359 1.00 38.53 108 PHE A N 1
ATOM 866 C CA . PHE A 1 108 ? 21.984 11.969 -75.570 1.00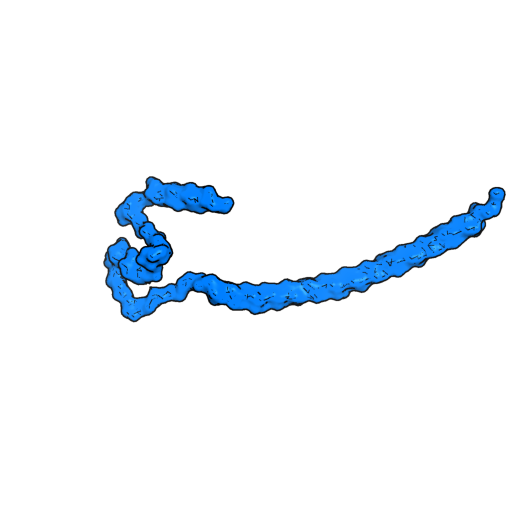 38.53 108 PHE A CA 1
ATOM 867 C C . PHE A 1 108 ? 21.950 13.491 -75.452 1.00 38.53 108 PHE A C 1
ATOM 869 O O . PHE A 1 108 ? 21.630 13.981 -74.344 1.00 38.53 108 PHE A O 1
#

Foldseek 3Di:
DVVVVVVVVVCVVVPDDPLRDLDDDVVVPDFLVSVQVSVVHDHDPDGDDDPPDVVVVCVCCVVVVVVVVVVVVVVCCVVVVVVVVVVVVVVVVVVVVVVVVVVVPPDD

Secondary structure (DSSP, 8-state):
-HHHHHHHHHHHHHHS-GGG-----GGG--SHHHHTTTTT-PPPSSPPPP---HHHHHHHIIIIIHHHHHHHHHHHHHHHHHHHHHHHHHHHHHHHHHHHHHHHS---

InterPro domains:
  IPR027417 P-loop containing nucleoside triphosphate hydrolase [G3DSA:3.40.50.300] (1-83)
  IPR040632 Sulfotransferase, S. mansonii-type [PF17784] (2-55)

Sequence (108 aa):
MRRNYIEYIEMAKRTIPVDRLCHIKLEDGLGWEQICPFLYMPIPDQEYPDRNEPARYQAIVTEVIQLMITRAIIRFANVAVPTVGVIGVGSREVWADTFCSCKEGLIF

Solvent-accessible surface area (backbone atoms only — not comparable to full-atom values): 6667 Å² total; per-residue (Å²): 112,71,64,64,53,54,53,50,54,53,49,49,63,73,69,46,56,72,95,76,51,89,86,78,47,75,91,84,49,85,49,51,82,71,48,22,67,78,69,76,44,81,70,69,97,64,78,67,78,83,83,77,50,67,70,64,52,48,52,53,47,53,61,54,48,50,53,52,51,52,53,50,51,52,56,48,48,69,50,50,54,57,53,52,50,52,53,51,51,53,48,52,51,54,51,50,54,53,53,52,53,57,65,73,70,70,83,130

Organism: NCBI:txid293559

pLDDT: mean 85.3, std 13.79, range [38.53, 97.94]